Protein AF-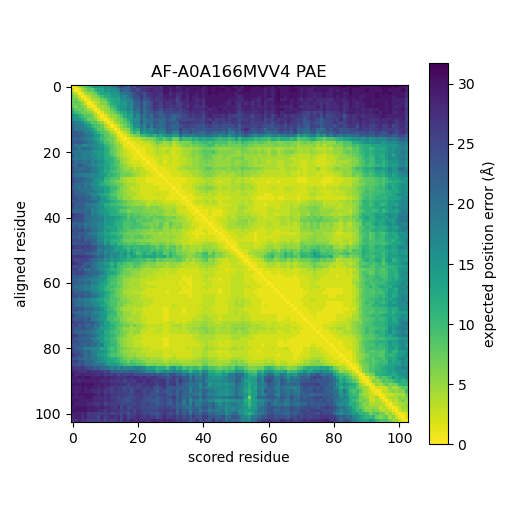A0A166MVV4-F1 (afdb_monomer)

Nearest PDB structures (foldseek):
  1m6x-assembly1_B  TM=2.603E-01  e=3.041E+00  Saccharomyces cerevisiae
  8q7x-assembly1_G  TM=3.390E-01  e=8.044E+00  Homo sapiens
  8rc0-assembly1_F  TM=2.210E-01  e=4.788E+00  Homo sapiens

Mean predicted aligned error: 11.42 Å

Structure (mmCIF, N/CA/C/O backbone):
data_AF-A0A166MVV4-F1
#
_entry.id   AF-A0A166MVV4-F1
#
loop_
_atom_site.group_PDB
_atom_site.id
_atom_site.type_symbol
_atom_site.label_atom_id
_atom_site.label_alt_id
_atom_site.label_comp_id
_atom_site.label_asym_id
_atom_site.label_entity_id
_atom_site.label_seq_id
_atom_site.pdbx_PDB_ins_code
_atom_site.Cartn_x
_atom_site.Cartn_y
_atom_site.Cartn_z
_atom_site.occupancy
_atom_site.B_iso_or_equiv
_atom_site.auth_seq_id
_atom_site.auth_comp_id
_atom_site.auth_asym_id
_atom_site.auth_atom_id
_atom_site.pdbx_PDB_model_num
ATOM 1 N N . LYS A 1 1 ? -13.247 3.055 78.094 1.00 39.44 1 LYS A N 1
ATOM 2 C CA . LYS A 1 1 ? -12.443 2.274 77.123 1.00 39.44 1 LYS A CA 1
ATOM 3 C C . LYS A 1 1 ? -12.991 2.596 75.739 1.00 39.44 1 LYS A C 1
ATOM 5 O O . LYS A 1 1 ? -14.136 2.253 75.491 1.00 39.44 1 LYS A O 1
ATOM 10 N N . ALA A 1 2 ? -12.258 3.352 74.923 1.00 48.53 2 ALA A N 1
ATOM 11 C CA . ALA A 1 2 ? -12.705 3.760 73.592 1.00 48.53 2 ALA A CA 1
ATOM 12 C C . ALA A 1 2 ? -12.112 2.802 72.551 1.00 48.53 2 ALA A C 1
ATOM 14 O O . ALA A 1 2 ? -10.909 2.550 72.576 1.00 48.53 2 ALA A O 1
ATOM 15 N N . ALA A 1 3 ? -12.957 2.235 71.693 1.00 54.16 3 ALA A N 1
ATOM 16 C CA . ALA A 1 3 ? -12.529 1.396 70.581 1.00 5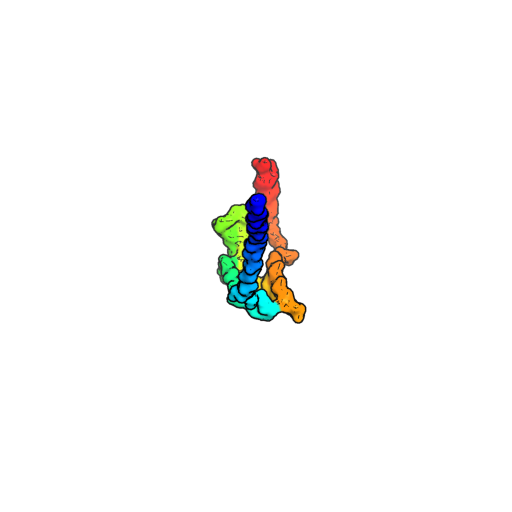4.16 3 ALA A CA 1
ATOM 17 C C . ALA A 1 3 ? -12.225 2.294 69.375 1.00 54.16 3 ALA A C 1
ATOM 19 O O . ALA A 1 3 ? -13.079 3.071 68.953 1.00 54.16 3 ALA A O 1
ATOM 20 N N . ALA A 1 4 ? -11.004 2.207 68.848 1.00 61.22 4 ALA A N 1
ATOM 21 C CA . ALA A 1 4 ? -10.614 2.893 67.624 1.00 61.22 4 ALA A CA 1
ATOM 22 C C . ALA A 1 4 ? -11.113 2.092 66.412 1.00 61.22 4 ALA A C 1
ATOM 24 O O . ALA A 1 4 ? -10.779 0.917 66.262 1.00 61.22 4 ALA A O 1
ATOM 25 N N . LEU A 1 5 ? -11.924 2.726 65.565 1.00 64.94 5 LEU A N 1
ATOM 26 C CA . LEU A 1 5 ? -12.394 2.159 64.306 1.00 64.94 5 LEU A CA 1
ATOM 27 C C . LEU A 1 5 ? -11.304 2.347 63.242 1.00 64.94 5 LEU A C 1
ATOM 29 O O . LEU A 1 5 ? -11.001 3.473 62.851 1.00 64.94 5 LEU A O 1
ATOM 33 N N . LEU A 1 6 ? -10.708 1.246 62.783 1.00 63.94 6 LEU A N 1
ATOM 34 C CA . LEU A 1 6 ? -9.757 1.254 61.675 1.00 63.94 6 LEU A CA 1
ATOM 35 C C . LEU A 1 6 ? -10.538 1.339 60.356 1.00 63.94 6 LEU A C 1
ATOM 37 O O . LEU A 1 6 ? -11.153 0.363 59.927 1.00 63.94 6 LEU A O 1
ATOM 41 N N . VAL A 1 7 ? -10.522 2.507 59.715 1.00 68.12 7 VAL A N 1
ATOM 42 C CA . VAL A 1 7 ? -11.043 2.676 58.353 1.00 68.12 7 VAL A CA 1
ATOM 43 C C . VAL A 1 7 ? -9.986 2.158 57.382 1.00 68.12 7 VAL A C 1
ATOM 45 O O . VAL A 1 7 ? -8.966 2.805 57.156 1.00 68.12 7 VAL A O 1
ATOM 48 N N . VAL A 1 8 ? -10.214 0.969 56.825 1.00 70.00 8 VAL A N 1
ATOM 49 C CA . VAL A 1 8 ? -9.401 0.437 55.726 1.00 70.00 8 VAL A CA 1
ATOM 50 C C . VAL A 1 8 ? -9.803 1.179 54.454 1.00 70.00 8 VAL A C 1
ATOM 52 O O . VAL A 1 8 ? -10.872 0.937 53.895 1.00 70.00 8 VAL A O 1
ATOM 55 N N . SER A 1 9 ? -8.962 2.104 53.994 1.00 67.00 9 SER A N 1
ATOM 56 C CA . SER A 1 9 ? -9.079 2.685 52.659 1.00 67.00 9 SER A CA 1
ATOM 57 C C . SER A 1 9 ? -8.684 1.628 51.627 1.00 67.00 9 SER A C 1
ATOM 59 O O . SER A 1 9 ? -7.509 1.429 51.323 1.00 67.00 9 SER A O 1
ATOM 61 N N . ALA A 1 10 ? -9.673 0.904 51.100 1.00 70.69 10 ALA A N 1
ATOM 62 C CA . ALA A 1 10 ? -9.448 0.046 49.946 1.00 70.69 10 ALA A CA 1
ATOM 63 C C . ALA A 1 10 ? -8.980 0.918 48.765 1.00 70.69 10 ALA A C 1
ATOM 65 O O . ALA A 1 10 ? -9.605 1.951 48.495 1.00 70.69 10 ALA A O 1
ATOM 66 N N . PRO A 1 11 ? -7.902 0.547 48.053 1.00 65.69 11 PRO A N 1
ATOM 67 C CA . PRO A 1 11 ? -7.527 1.253 46.844 1.00 65.69 11 PRO A CA 1
ATOM 68 C C . PRO A 1 11 ? -8.663 1.090 45.834 1.00 65.69 11 PRO A C 1
ATOM 70 O O . PRO A 1 11 ? -8.985 -0.021 45.411 1.00 65.69 11 PRO A O 1
ATOM 73 N N . LEU A 1 12 ? -9.282 2.209 45.455 1.00 65.50 12 LEU A N 1
ATOM 74 C CA . LEU A 1 12 ? -10.147 2.285 44.286 1.00 65.50 12 LEU A CA 1
ATOM 75 C C . LEU A 1 12 ? -9.260 2.016 43.069 1.00 65.50 12 LEU A C 1
ATOM 77 O O . LEU A 1 12 ? -8.648 2.926 42.506 1.00 65.50 12 LEU A O 1
ATOM 81 N N . ALA A 1 13 ? -9.130 0.742 42.702 1.00 67.00 13 ALA A N 1
ATOM 82 C CA . ALA A 1 13 ? -8.605 0.363 41.408 1.00 67.00 13 ALA A CA 1
ATOM 83 C C . ALA A 1 13 ? -9.537 1.000 40.374 1.00 67.00 13 ALA A C 1
ATOM 85 O O . ALA A 1 13 ? -10.679 0.574 40.205 1.00 67.00 13 ALA A O 1
ATOM 86 N N . HIS A 1 14 ? -9.077 2.075 39.737 1.00 63.53 14 HIS A N 1
ATOM 87 C CA . HIS A 1 14 ? -9.779 2.676 38.617 1.00 63.53 14 HIS A CA 1
ATOM 88 C C . HIS A 1 14 ? -9.773 1.642 37.492 1.00 63.53 14 HIS A C 1
ATOM 90 O O . HIS A 1 14 ? -8.793 1.509 36.762 1.00 63.53 14 HIS A O 1
ATOM 96 N N . ALA A 1 15 ? -10.849 0.865 37.389 1.00 68.50 15 ALA A N 1
ATOM 97 C CA . ALA A 1 15 ? -11.095 0.006 36.248 1.00 68.50 15 ALA A CA 1
ATOM 98 C C . ALA A 1 15 ? -11.348 0.918 35.041 1.00 68.50 15 ALA A C 1
ATOM 100 O O . ALA A 1 15 ? -12.475 1.335 34.777 1.00 68.50 15 ALA A O 1
ATOM 101 N N . ALA A 1 16 ? -10.276 1.300 34.348 1.00 75.00 16 ALA A N 1
ATOM 102 C CA . ALA A 1 16 ? -10.379 2.009 33.088 1.00 75.00 16 ALA A CA 1
ATOM 103 C C . ALA A 1 16 ? -11.067 1.077 32.083 1.00 75.00 16 ALA A C 1
ATOM 105 O O . ALA A 1 16 ? -10.528 0.033 31.714 1.00 75.00 16 ALA A O 1
ATOM 106 N N . SER A 1 17 ? -12.283 1.434 31.676 1.00 82.56 17 SER A N 1
ATOM 107 C CA . SER A 1 17 ? -12.957 0.787 30.555 1.00 82.56 17 SER A CA 1
ATOM 108 C C . SER A 1 17 ? -12.533 1.493 29.272 1.00 82.56 17 SER A C 1
ATOM 110 O O . SER A 1 17 ? -12.578 2.719 29.171 1.00 82.56 17 SER A O 1
ATOM 112 N N . TYR A 1 18 ? -12.078 0.716 28.294 1.00 86.19 18 TYR A N 1
ATOM 113 C CA . TYR A 1 18 ? -11.711 1.230 26.982 1.00 86.19 18 TYR A CA 1
ATOM 114 C C . TYR A 1 18 ? -12.846 0.953 26.006 1.00 86.19 18 TYR A C 1
ATOM 116 O O . TYR A 1 18 ? -13.306 -0.180 25.884 1.00 86.19 18 TYR A O 1
ATOM 124 N N . ASN A 1 19 ? -13.267 1.990 25.288 1.00 91.38 19 ASN A N 1
ATOM 125 C CA . ASN A 1 19 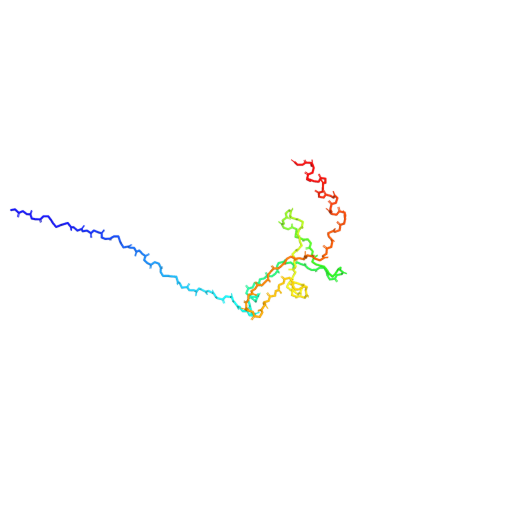? -14.191 1.850 24.173 1.00 91.38 19 ASN A CA 1
ATOM 126 C C . ASN A 1 19 ? -13.399 1.765 22.870 1.00 91.38 19 ASN A C 1
ATOM 128 O O . ASN A 1 19 ? -12.461 2.536 22.650 1.00 91.38 19 ASN A O 1
ATOM 132 N N . LEU A 1 20 ? -13.793 0.848 21.989 1.00 92.75 20 LEU A N 1
ATOM 133 C CA . LEU A 1 20 ? -13.220 0.765 20.653 1.00 92.75 20 LEU A CA 1
ATOM 134 C C . LEU A 1 20 ? -13.633 2.003 19.846 1.00 92.75 20 LEU A C 1
ATOM 136 O O . LEU A 1 20 ? -14.805 2.173 19.526 1.00 92.75 20 LEU A O 1
ATOM 140 N N . LEU A 1 21 ? -12.669 2.865 19.516 1.00 92.81 21 LEU A N 1
ATOM 141 C CA . LEU A 1 21 ? -12.939 4.099 18.769 1.00 92.81 21 LEU A CA 1
ATOM 142 C C . LEU A 1 21 ? -13.020 3.880 17.255 1.00 92.81 21 LEU A C 1
ATOM 144 O O . LEU A 1 21 ? -13.750 4.594 16.572 1.00 92.81 21 LEU A O 1
ATOM 148 N N . ARG A 1 22 ? -12.242 2.935 16.712 1.00 91.31 22 ARG A N 1
ATOM 149 C CA . ARG A 1 22 ? -12.197 2.620 15.278 1.00 91.31 22 ARG A CA 1
ATOM 150 C C . ARG A 1 22 ? -11.891 1.147 15.070 1.00 91.31 22 ARG A C 1
ATOM 152 O O . ARG A 1 22 ? -11.068 0.578 15.781 1.00 91.31 22 ARG A O 1
ATOM 159 N N . TYR A 1 23 ? -12.517 0.569 14.056 1.00 90.75 23 TYR A N 1
ATOM 160 C CA . TYR A 1 23 ? -12.280 -0.796 13.619 1.00 90.75 23 TYR A CA 1
ATOM 161 C C . TYR A 1 23 ? -12.009 -0.790 12.115 1.00 90.75 23 TYR A C 1
ATOM 163 O O . TYR A 1 23 ? -12.919 -0.555 11.326 1.00 90.75 23 TYR A O 1
ATOM 171 N N . ASN A 1 24 ? -10.754 -1.026 11.732 1.00 92.31 24 ASN A N 1
ATOM 172 C CA . ASN A 1 24 ? -10.336 -1.123 10.336 1.00 92.31 24 ASN A CA 1
ATOM 173 C C . ASN A 1 24 ? -9.921 -2.572 10.080 1.00 92.31 24 ASN A C 1
ATOM 175 O O . ASN A 1 24 ? -8.908 -3.021 10.614 1.00 92.31 24 ASN A O 1
ATOM 179 N N . ALA A 1 25 ? -10.713 -3.313 9.309 1.00 91.06 25 ALA A N 1
ATOM 180 C CA . ALA A 1 25 ? -10.477 -4.725 9.019 1.00 91.06 25 ALA A CA 1
ATOM 181 C C . ALA A 1 25 ? -11.144 -5.139 7.702 1.00 91.06 25 ALA A C 1
ATOM 183 O O . ALA A 1 25 ? -11.980 -4.419 7.156 1.00 91.06 25 ALA A O 1
ATOM 184 N N . GLY A 1 26 ? -10.800 -6.332 7.215 1.00 88.69 26 GLY A N 1
ATOM 185 C CA . GLY A 1 26 ? -11.416 -6.913 6.027 1.00 88.69 26 GLY A CA 1
ATOM 186 C C . GLY A 1 26 ? -11.020 -6.201 4.734 1.00 88.69 26 GLY A C 1
ATOM 187 O O . GLY A 1 26 ? -9.980 -5.550 4.650 1.00 88.69 26 GLY A O 1
ATOM 188 N N . LYS A 1 27 ? -11.849 -6.355 3.695 1.00 90.12 27 LYS A N 1
ATOM 189 C CA . LYS A 1 27 ? -11.532 -5.912 2.324 1.00 90.12 27 LYS A CA 1
ATOM 190 C C . LYS A 1 27 ? -11.293 -4.402 2.199 1.00 90.12 27 LYS A C 1
ATOM 192 O O . LYS A 1 27 ? -10.564 -3.988 1.308 1.00 90.12 27 LYS A O 1
ATOM 197 N N . THR A 1 28 ? -11.861 -3.607 3.101 1.00 89.75 28 THR A N 1
ATOM 198 C CA . THR A 1 28 ? -11.749 -2.142 3.126 1.00 89.75 28 THR A CA 1
ATOM 199 C C . THR A 1 28 ? -10.664 -1.645 4.086 1.00 89.75 28 THR A C 1
ATOM 201 O O . THR A 1 28 ? -10.584 -0.448 4.344 1.00 89.75 28 THR A O 1
ATOM 204 N N . PHE A 1 29 ? -9.805 -2.527 4.624 1.00 94.50 29 PHE A N 1
ATOM 205 C CA . PHE A 1 29 ? -8.755 -2.154 5.583 1.00 94.50 29 PHE A CA 1
ATOM 206 C C . PHE A 1 29 ? -7.941 -0.940 5.121 1.00 94.50 29 PHE A C 1
ATOM 208 O O . PHE A 1 29 ? -7.752 0.007 5.881 1.00 94.50 29 PHE A O 1
ATOM 215 N N . PHE A 1 30 ? -7.505 -0.940 3.858 1.00 96.12 30 PHE A N 1
ATOM 216 C CA . PHE A 1 30 ? -6.674 0.128 3.309 1.00 96.12 30 PHE A CA 1
ATOM 217 C C . PHE A 1 30 ? -7.435 1.423 3.008 1.00 96.12 30 PHE A C 1
ATOM 219 O O . PHE A 1 30 ? -6.789 2.429 2.734 1.00 96.12 30 PHE A O 1
ATOM 226 N N . ASP A 1 31 ? -8.767 1.460 3.067 1.00 93.31 31 ASP A N 1
ATOM 227 C CA . ASP A 1 31 ? -9.548 2.686 2.816 1.00 93.31 31 ASP A CA 1
ATOM 228 C C . ASP A 1 31 ? -9.368 3.721 3.931 1.00 93.31 31 ASP A C 1
ATOM 230 O O . ASP A 1 31 ? -9.506 4.919 3.703 1.00 93.31 31 ASP A O 1
ATOM 234 N N . ALA A 1 32 ? -8.984 3.265 5.125 1.00 93.69 32 ALA A N 1
ATOM 235 C CA . ALA A 1 32 ? -8.679 4.124 6.260 1.00 93.69 32 ALA A CA 1
ATOM 236 C C . ALA A 1 32 ? -7.254 4.717 6.230 1.00 93.69 32 ALA A C 1
ATOM 238 O O . ALA A 1 32 ? -6.909 5.490 7.124 1.00 93.69 32 ALA A O 1
ATOM 239 N N . PHE A 1 33 ? -6.420 4.356 5.244 1.00 93.50 33 PHE A N 1
ATOM 240 C CA . PHE A 1 33 ? -5.008 4.742 5.178 1.00 93.50 33 PHE A CA 1
ATOM 241 C C . PHE A 1 33 ? -4.684 5.550 3.922 1.00 93.50 33 PHE A C 1
ATOM 243 O O . PHE A 1 33 ? -5.172 5.282 2.821 1.00 93.50 33 PHE A O 1
ATOM 250 N N . GLN A 1 34 ? -3.797 6.526 4.095 1.00 94.56 34 GLN A N 1
ATOM 251 C CA . GLN A 1 34 ? -3.219 7.302 3.005 1.00 94.56 34 GLN A CA 1
ATOM 252 C C . GLN A 1 34 ? -1.908 6.665 2.539 1.00 94.56 34 GLN A C 1
ATOM 254 O O . GLN A 1 34 ? -1.164 6.095 3.334 1.00 94.56 34 GLN A O 1
ATOM 259 N N . TYR A 1 35 ? -1.635 6.784 1.242 1.00 94.38 35 TYR A N 1
ATOM 260 C CA . TYR A 1 35 ? -0.378 6.365 0.630 1.00 94.38 35 TYR A CA 1
ATOM 261 C C . TYR A 1 35 ? 0.408 7.630 0.308 1.00 94.38 35 TYR A C 1
ATOM 263 O O . TYR A 1 35 ? -0.044 8.434 -0.503 1.00 94.38 35 TYR A O 1
ATOM 271 N N . PHE A 1 36 ? 1.557 7.804 0.956 1.00 89.94 36 PHE A N 1
ATOM 272 C CA . PHE A 1 36 ? 2.384 9.010 0.820 1.00 89.94 36 PHE A CA 1
ATOM 273 C C . PHE A 1 36 ? 3.338 8.966 -0.375 1.00 89.94 36 PHE A C 1
ATOM 275 O O . PHE A 1 36 ? 3.982 9.962 -0.683 1.00 89.94 36 PHE A O 1
ATOM 282 N N . GLY A 1 37 ? 3.418 7.822 -1.053 1.00 90.62 37 GLY A N 1
ATOM 283 C CA . GLY A 1 37 ? 4.259 7.661 -2.223 1.00 90.62 37 GLY A CA 1
ATOM 284 C C . GLY A 1 37 ? 3.812 8.507 -3.405 1.00 90.62 37 GLY A C 1
ATOM 285 O O . GLY A 1 37 ? 2.624 8.572 -3.733 1.00 90.62 37 GLY A O 1
ATOM 286 N N . THR A 1 38 ? 4.782 9.109 -4.078 1.00 88.62 38 THR A N 1
ATOM 287 C CA . THR A 1 38 ? 4.609 9.761 -5.374 1.00 88.62 38 THR A CA 1
ATOM 288 C C . THR A 1 38 ? 4.972 8.803 -6.508 1.00 88.62 38 THR A C 1
ATOM 290 O O . THR A 1 38 ? 5.662 7.801 -6.317 1.00 88.62 38 THR A O 1
ATOM 293 N N . TYR A 1 39 ? 4.439 9.070 -7.699 1.00 88.25 39 TYR A N 1
ATOM 294 C CA . TYR A 1 39 ? 4.570 8.178 -8.847 1.00 88.25 39 TYR A CA 1
ATOM 295 C C . TYR A 1 39 ? 4.972 8.959 -10.085 1.00 88.25 39 TYR A C 1
ATOM 297 O O . TYR A 1 39 ? 4.320 9.940 -10.444 1.00 88.25 39 TYR A O 1
ATOM 305 N N . ASP A 1 40 ? 6.035 8.502 -10.729 1.00 84.94 40 ASP A N 1
ATOM 306 C CA . ASP A 1 40 ? 6.500 9.017 -12.001 1.00 84.94 40 ASP A CA 1
ATOM 307 C C . ASP A 1 40 ? 5.784 8.273 -13.131 1.00 84.94 40 ASP A C 1
ATOM 309 O O . ASP A 1 40 ? 6.064 7.106 -13.418 1.00 84.94 40 ASP A O 1
ATOM 313 N N . THR A 1 41 ? 4.841 8.957 -13.776 1.00 85.75 41 THR A N 1
ATOM 314 C CA . THR A 1 41 ? 4.077 8.406 -14.899 1.00 85.75 41 THR A CA 1
ATOM 315 C C . THR A 1 41 ? 4.910 8.243 -16.167 1.00 85.75 41 THR A C 1
ATOM 317 O O . THR A 1 41 ? 4.558 7.408 -16.996 1.00 85.75 41 THR A O 1
ATOM 320 N N . ALA A 1 42 ? 6.007 8.988 -16.331 1.00 85.94 42 ALA A N 1
ATOM 321 C CA . ALA A 1 42 ? 6.874 8.872 -17.500 1.00 85.94 42 ALA A CA 1
ATOM 322 C C . ALA A 1 42 ? 7.741 7.608 -17.435 1.00 85.94 42 ALA A C 1
ATOM 324 O O . ALA A 1 42 ? 7.964 6.963 -18.457 1.00 85.94 42 ALA A O 1
ATOM 325 N N . ASN A 1 43 ? 8.183 7.230 -16.232 1.00 82.50 43 ASN A N 1
ATOM 326 C CA . ASN A 1 43 ? 9.010 6.040 -16.003 1.00 82.50 43 ASN A CA 1
ATOM 327 C C . ASN A 1 43 ? 8.240 4.85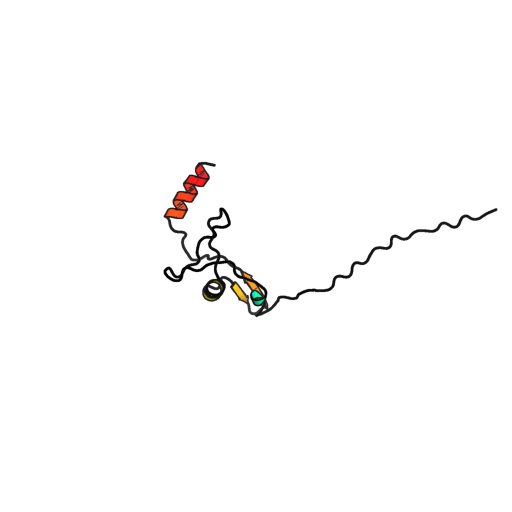6 -15.395 1.00 82.50 43 ASN A C 1
ATOM 329 O O . ASN A 1 43 ? 8.833 3.819 -15.104 1.00 82.50 43 ASN A O 1
ATOM 333 N N . ASN A 1 44 ? 6.923 4.998 -15.217 1.00 83.06 44 ASN A N 1
ATOM 334 C CA . ASN A 1 44 ? 6.024 3.983 -14.667 1.00 83.06 44 ASN A CA 1
ATOM 335 C C . ASN A 1 44 ? 6.523 3.396 -13.327 1.00 83.06 44 ASN A C 1
ATOM 337 O O . ASN A 1 44 ? 6.407 2.194 -13.079 1.00 83.06 44 ASN A O 1
ATOM 341 N N . SER A 1 45 ? 7.077 4.245 -12.457 1.00 85.19 45 SER A N 1
ATOM 342 C CA . SER A 1 45 ? 7.767 3.832 -11.229 1.00 85.19 45 SER A CA 1
ATOM 343 C C . SER A 1 45 ? 7.404 4.730 -10.042 1.00 85.19 45 SER A C 1
ATOM 345 O O . SER A 1 45 ? 7.210 5.935 -10.220 1.00 85.19 45 SER A O 1
ATOM 347 N N . PRO A 1 46 ? 7.358 4.192 -8.807 1.00 89.56 46 PRO A N 1
ATOM 348 C CA . PRO A 1 46 ? 7.469 5.009 -7.602 1.00 89.56 46 PRO A CA 1
ATOM 349 C C . PRO A 1 46 ? 8.713 5.902 -7.651 1.00 89.56 46 PRO A C 1
ATOM 351 O O . PRO A 1 46 ? 9.711 5.548 -8.287 1.00 89.56 46 PRO A O 1
ATOM 354 N N . THR A 1 47 ? 8.666 7.043 -6.969 1.00 86.94 47 THR A N 1
ATOM 355 C CA . THR A 1 47 ? 9.817 7.950 -6.835 1.00 86.94 47 THR A CA 1
ATOM 356 C C . THR A 1 47 ? 10.516 7.763 -5.483 1.00 86.94 47 THR A C 1
ATOM 358 O O . THR A 1 47 ? 9.886 7.254 -4.552 1.00 86.94 47 THR A O 1
ATOM 361 N N . PRO A 1 48 ? 11.784 8.193 -5.345 1.00 86.69 48 PRO A N 1
ATOM 362 C CA . PRO A 1 48 ? 12.491 8.142 -4.067 1.00 86.69 48 PRO A CA 1
ATOM 363 C C . PRO A 1 48 ? 11.753 8.910 -2.965 1.00 86.69 48 PRO A C 1
ATOM 365 O O . PRO A 1 48 ? 11.118 9.934 -3.243 1.00 86.69 48 PRO A O 1
ATOM 368 N N . ASP A 1 49 ? 11.865 8.438 -1.725 1.00 85.50 49 ASP A N 1
ATOM 369 C CA . ASP A 1 49 ? 11.509 9.222 -0.546 1.00 85.50 49 ASP A CA 1
ATOM 370 C C . ASP A 1 49 ? 12.588 10.283 -0.288 1.00 85.50 49 ASP A C 1
ATOM 372 O O . ASP A 1 49 ? 13.713 9.976 0.090 1.00 85.50 49 ASP A O 1
ATOM 376 N N . PHE A 1 50 ? 12.247 11.553 -0.506 1.00 79.69 50 PHE A N 1
ATOM 377 C CA . PHE A 1 50 ? 13.157 12.676 -0.256 1.00 79.69 50 PHE A CA 1
ATOM 378 C C . PHE A 1 50 ? 13.056 13.235 1.172 1.00 79.69 50 PHE A C 1
ATOM 380 O O . PHE A 1 50 ? 13.795 14.160 1.511 1.00 79.69 50 PHE A O 1
ATOM 387 N N . LEU A 1 51 ? 12.132 12.731 1.999 1.00 83.00 51 LEU A N 1
ATOM 388 C CA . LEU A 1 51 ? 11.944 13.194 3.378 1.00 83.00 51 LEU A CA 1
ATOM 389 C C . LEU A 1 51 ? 12.834 12.452 4.374 1.00 83.00 51 LEU A C 1
ATOM 391 O O . LEU A 1 51 ? 13.015 12.925 5.496 1.00 83.00 51 LEU A O 1
ATOM 395 N N . ASN A 1 52 ? 13.408 11.324 3.962 1.00 77.44 52 ASN A N 1
ATOM 396 C CA . ASN A 1 52 ? 14.279 10.498 4.778 1.00 77.44 52 ASN A CA 1
ATOM 397 C C . ASN A 1 52 ? 15.614 10.253 4.069 1.00 77.44 52 ASN A C 1
ATOM 399 O O . ASN A 1 52 ? 15.717 10.313 2.849 1.00 77.44 52 ASN A O 1
ATOM 403 N N . SER A 1 53 ? 16.656 9.932 4.837 1.00 79.38 53 SER A N 1
ATOM 404 C CA . SER A 1 53 ? 17.974 9.561 4.289 1.00 79.38 53 SER A CA 1
ATOM 405 C C . SER A 1 53 ? 18.038 8.096 3.824 1.00 79.38 53 SER A C 1
ATOM 407 O O . SER A 1 53 ? 19.123 7.516 3.753 1.00 79.38 53 SER A O 1
ATOM 409 N N . GLY A 1 54 ? 16.882 7.468 3.598 1.00 75.50 54 GLY A N 1
ATOM 410 C CA . GLY A 1 54 ? 16.771 6.089 3.144 1.00 75.50 54 GLY A CA 1
ATOM 411 C C . GLY A 1 54 ? 16.973 5.959 1.633 1.00 75.50 54 GLY A C 1
ATOM 412 O O . GLY A 1 54 ? 16.867 6.921 0.880 1.00 75.50 54 GLY A O 1
ATOM 413 N N . ASP A 1 55 ? 17.304 4.746 1.188 1.00 78.88 55 ASP A N 1
ATOM 414 C CA . ASP A 1 55 ? 17.254 4.351 -0.229 1.00 78.88 55 ASP A CA 1
ATOM 415 C C . ASP A 1 55 ? 15.946 3.589 -0.467 1.00 78.88 55 ASP A C 1
ATOM 417 O O . ASP A 1 55 ? 15.938 2.403 -0.808 1.00 78.88 55 ASP A O 1
ATOM 421 N N . ASP A 1 56 ? 14.837 4.248 -0.147 1.00 82.88 56 ASP A N 1
ATOM 422 C CA . ASP A 1 56 ? 13.489 3.716 -0.223 1.00 82.88 56 ASP A CA 1
ATOM 423 C C . ASP A 1 56 ? 12.610 4.534 -1.168 1.00 82.88 56 ASP A C 1
ATOM 425 O O . ASP A 1 56 ? 12.779 5.732 -1.389 1.00 82.88 56 ASP A O 1
ATOM 429 N N . PHE A 1 57 ? 11.678 3.822 -1.790 1.00 88.44 57 PHE A N 1
ATOM 430 C CA . PHE A 1 57 ? 10.746 4.354 -2.766 1.00 88.44 57 PHE A CA 1
A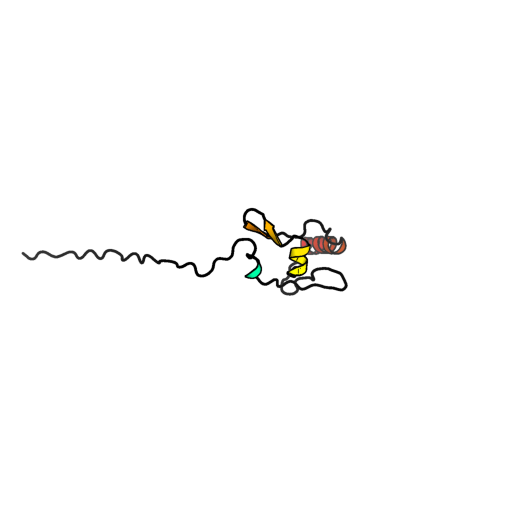TOM 431 C C . PHE A 1 57 ? 9.348 4.053 -2.252 1.00 88.44 57 PHE A C 1
ATOM 433 O O . PHE A 1 57 ? 8.948 2.890 -2.147 1.00 88.44 57 PHE A O 1
ATOM 440 N N . LEU A 1 58 ? 8.597 5.096 -1.913 1.00 90.12 58 LEU A N 1
ATOM 441 C CA . LEU A 1 58 ? 7.238 4.929 -1.421 1.00 90.12 58 LEU A CA 1
ATOM 442 C C . LEU A 1 58 ? 6.280 4.812 -2.605 1.00 90.12 58 LEU A C 1
ATOM 444 O O . LEU A 1 58 ? 6.199 5.691 -3.461 1.00 90.12 58 LEU A O 1
ATOM 448 N N . ALA A 1 59 ? 5.521 3.719 -2.647 1.00 92.00 59 ALA A N 1
ATOM 449 C CA . ALA A 1 59 ? 4.500 3.505 -3.661 1.00 92.00 59 ALA A CA 1
ATOM 450 C C . ALA A 1 59 ? 3.233 4.321 -3.368 1.00 92.00 59 ALA A C 1
ATOM 452 O O . ALA A 1 59 ? 2.745 4.371 -2.234 1.00 92.00 59 ALA A O 1
ATOM 453 N N . ASN A 1 60 ? 2.649 4.912 -4.412 1.00 94.25 60 ASN A N 1
ATOM 454 C CA . ASN A 1 60 ? 1.289 5.435 -4.327 1.00 94.25 60 ASN A CA 1
ATOM 455 C C . ASN A 1 60 ? 0.269 4.279 -4.264 1.00 94.25 60 ASN A C 1
ATOM 457 O O . ASN A 1 60 ? 0.594 3.121 -4.543 1.00 94.25 60 ASN A O 1
ATOM 461 N N . ARG A 1 61 ? -0.993 4.586 -3.935 1.00 94.75 61 ARG A N 1
ATOM 462 C CA . ARG A 1 61 ? -2.041 3.561 -3.790 1.00 94.75 61 ARG A CA 1
ATOM 463 C C . ARG A 1 61 ? -2.242 2.731 -5.057 1.00 94.75 61 ARG A C 1
ATOM 465 O O . ARG A 1 61 ? -2.332 1.512 -4.975 1.00 94.75 61 ARG A O 1
ATOM 472 N N . SER A 1 62 ? -2.327 3.391 -6.211 1.00 93.31 62 SER A N 1
ATOM 473 C CA . SER A 1 62 ? -2.606 2.722 -7.486 1.00 93.31 62 SER A CA 1
ATOM 474 C C . SER A 1 62 ? -1.534 1.687 -7.816 1.00 93.31 62 SER A C 1
ATOM 476 O O . SER A 1 62 ? -1.865 0.550 -8.138 1.00 93.31 62 SER A O 1
ATOM 478 N N . TYR A 1 63 ? -0.262 2.069 -7.695 1.00 93.62 63 TYR A N 1
ATOM 479 C CA . TYR A 1 63 ? 0.869 1.188 -7.947 1.00 93.62 63 TYR A CA 1
ATOM 480 C C . TYR A 1 63 ? 0.966 0.081 -6.898 1.00 93.62 63 TYR A C 1
ATOM 482 O O . TYR A 1 63 ? 1.138 -1.079 -7.246 1.00 93.62 63 TYR A O 1
ATOM 490 N N . ALA A 1 64 ? 0.806 0.407 -5.612 1.00 95.38 64 ALA A N 1
ATOM 491 C CA . ALA A 1 64 ? 0.882 -0.591 -4.549 1.00 95.38 64 ALA A CA 1
ATOM 492 C C . ALA A 1 64 ? -0.176 -1.693 -4.713 1.00 95.38 64 ALA A C 1
ATOM 494 O O . ALA A 1 64 ? 0.119 -2.867 -4.500 1.00 95.38 64 ALA A O 1
ATOM 495 N N . MET A 1 65 ? -1.386 -1.329 -5.145 1.00 94.44 65 MET A N 1
ATOM 496 C CA . MET A 1 65 ? -2.448 -2.294 -5.425 1.00 94.44 65 MET A CA 1
ATOM 497 C C . MET A 1 65 ? -2.180 -3.088 -6.710 1.00 94.44 65 MET A C 1
ATOM 499 O O . MET A 1 65 ? -2.351 -4.305 -6.708 1.00 94.44 65 MET A O 1
ATOM 503 N N . SER A 1 66 ? -1.745 -2.437 -7.797 1.00 93.81 66 SER A N 1
ATOM 504 C CA . SER A 1 66 ? -1.500 -3.123 -9.076 1.00 93.81 66 SER A CA 1
ATOM 505 C C . SER A 1 66 ? -0.294 -4.064 -9.028 1.0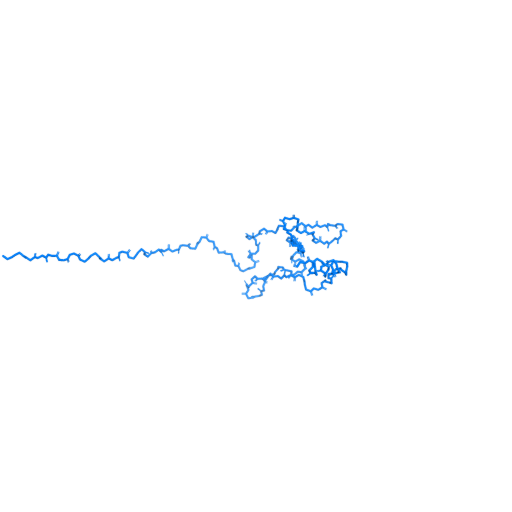0 93.81 66 SER A C 1
ATOM 507 O O . SER A 1 66 ? -0.338 -5.142 -9.612 1.00 93.81 66 SER A O 1
ATOM 509 N N . ALA A 1 67 ? 0.753 -3.687 -8.293 1.00 93.25 67 ALA A N 1
ATOM 510 C CA . ALA A 1 67 ? 1.945 -4.497 -8.064 1.00 93.25 67 ALA A CA 1
ATOM 511 C C . ALA A 1 67 ? 1.770 -5.520 -6.924 1.00 93.25 67 ALA A C 1
ATOM 513 O O . ALA A 1 67 ? 2.689 -6.281 -6.630 1.00 93.25 67 ALA A O 1
ATOM 514 N N . GLY A 1 68 ? 0.611 -5.547 -6.253 1.00 95.31 68 GLY A N 1
ATOM 515 C CA . GLY A 1 68 ? 0.339 -6.481 -5.157 1.00 95.31 68 GLY A CA 1
ATOM 516 C C . GLY A 1 68 ? 1.153 -6.223 -3.881 1.00 95.31 68 GLY A C 1
ATOM 517 O O . GLY A 1 68 ? 1.259 -7.108 -3.032 1.00 95.31 68 GLY A O 1
ATOM 518 N N . LEU A 1 69 ? 1.708 -5.018 -3.723 1.00 95.88 69 LEU A N 1
ATOM 519 C CA . LEU A 1 69 ? 2.405 -4.586 -2.509 1.00 95.88 69 LEU A CA 1
ATOM 520 C C . LEU A 1 69 ? 1.434 -4.380 -1.345 1.00 95.88 69 LEU A C 1
ATOM 522 O O . LEU A 1 69 ? 1.805 -4.596 -0.192 1.00 95.88 69 LEU A O 1
ATOM 526 N N . THR A 1 70 ? 0.186 -4.007 -1.637 1.00 97.12 70 THR A N 1
ATOM 527 C CA . THR A 1 70 ? -0.898 -3.971 -0.654 1.00 97.12 70 THR A CA 1
ATOM 528 C C . THR A 1 70 ? -2.093 -4.787 -1.119 1.00 97.12 70 THR A C 1
ATOM 530 O O . THR A 1 70 ? -2.684 -4.543 -2.170 1.00 97.12 70 THR A O 1
ATOM 533 N N . THR A 1 71 ? -2.462 -5.792 -0.327 1.00 96.25 71 THR A N 1
ATOM 534 C CA . THR A 1 71 ? -3.589 -6.689 -0.622 1.00 96.25 71 THR A CA 1
ATOM 535 C C . THR A 1 71 ? -4.304 -7.105 0.658 1.00 96.25 71 THR A C 1
ATOM 537 O O . THR A 1 71 ? -3.746 -7.038 1.751 1.00 96.25 71 THR A O 1
ATOM 540 N N . VAL A 1 72 ? -5.554 -7.548 0.536 1.00 96.19 72 VAL A N 1
ATOM 541 C CA . VAL A 1 72 ? -6.262 -8.248 1.615 1.00 96.19 72 VAL A CA 1
ATOM 542 C C . VAL A 1 72 ? -6.492 -9.672 1.144 1.00 96.19 72 VAL A C 1
ATOM 544 O O . VAL A 1 72 ? -7.116 -9.874 0.102 1.00 96.19 72 VAL A O 1
ATOM 547 N N . ASN A 1 73 ? -5.979 -10.654 1.881 1.00 92.31 73 ASN A N 1
ATOM 548 C CA . ASN A 1 73 ? -6.170 -12.054 1.508 1.00 92.31 73 ASN A CA 1
ATOM 549 C C . ASN A 1 73 ? -7.589 -12.549 1.839 1.00 92.31 73 ASN A C 1
ATOM 551 O O . ASN A 1 73 ? -8.368 -11.875 2.515 1.00 92.31 73 ASN A O 1
ATOM 555 N N . ASP A 1 74 ? -7.912 -13.770 1.415 1.00 91.56 74 ASP A N 1
ATOM 556 C CA . ASP A 1 74 ? -9.243 -14.360 1.623 1.00 91.56 74 ASP A CA 1
ATOM 557 C C . ASP A 1 74 ? -9.607 -14.579 3.099 1.00 91.56 74 ASP A C 1
ATOM 559 O O . ASP A 1 74 ? -10.783 -14.701 3.435 1.00 91.56 74 ASP A O 1
ATOM 563 N N . LYS A 1 75 ? -8.616 -14.581 4.000 1.00 91.25 75 LYS A N 1
ATOM 564 C CA . LYS A 1 75 ? -8.825 -14.652 5.454 1.00 91.25 75 LYS A CA 1
ATOM 565 C C . LYS A 1 75 ? -9.096 -13.279 6.086 1.00 91.25 75 LYS A C 1
ATOM 567 O O . LYS A 1 75 ? -9.306 -13.207 7.291 1.00 91.25 75 LYS A O 1
ATOM 572 N N . GLY A 1 76 ? -9.088 -12.200 5.300 1.00 90.31 76 GLY A N 1
ATOM 573 C CA . GLY A 1 76 ? -9.298 -10.831 5.776 1.00 90.31 76 GLY A CA 1
ATOM 574 C C . GLY A 1 76 ? -8.050 -10.167 6.363 1.00 90.31 76 GLY A C 1
ATOM 575 O O . GLY A 1 76 ? -8.165 -9.086 6.941 1.00 90.31 76 GLY A O 1
ATOM 576 N N . ASN A 1 77 ? -6.868 -10.774 6.209 1.00 93.75 77 ASN A N 1
ATOM 577 C CA . ASN A 1 77 ? -5.619 -10.184 6.680 1.00 93.75 77 ASN A CA 1
ATOM 578 C C . ASN A 1 77 ? -5.130 -9.142 5.676 1.00 93.75 77 ASN A C 1
ATOM 580 O O . ASN A 1 77 ? -4.984 -9.447 4.489 1.00 93.75 77 ASN A O 1
ATOM 584 N N . ALA A 1 78 ? -4.818 -7.947 6.169 1.00 96.56 78 ALA A N 1
ATOM 585 C CA . ALA A 1 78 ? -4.075 -6.956 5.409 1.00 96.56 78 ALA A CA 1
ATOM 586 C C . ALA A 1 78 ? -2.619 -7.409 5.238 1.00 96.56 78 ALA A C 1
ATOM 588 O O . ALA A 1 78 ? -1.964 -7.816 6.198 1.00 96.56 78 ALA A O 1
ATOM 589 N N . ILE A 1 79 ? -2.124 -7.338 4.009 1.00 96.31 79 ILE A N 1
ATOM 590 C CA . ILE A 1 79 ? -0.762 -7.689 3.622 1.00 96.31 79 ILE A CA 1
ATOM 591 C C . ILE A 1 79 ? -0.094 -6.426 3.092 1.00 96.31 79 ILE A C 1
ATOM 593 O O . ILE A 1 79 ? -0.634 -5.763 2.207 1.00 96.31 79 ILE A O 1
ATOM 597 N N . ILE A 1 80 ? 1.084 -6.122 3.634 1.00 97.00 80 ILE A N 1
ATOM 598 C CA . ILE A 1 80 ? 1.966 -5.049 3.175 1.00 97.00 80 ILE A CA 1
ATOM 599 C C . ILE A 1 80 ? 3.312 -5.698 2.853 1.00 97.00 80 ILE A C 1
ATOM 601 O O . ILE A 1 80 ? 3.887 -6.375 3.706 1.00 97.00 80 ILE A O 1
ATOM 605 N N . LYS A 1 81 ? 3.792 -5.521 1.622 1.00 95.38 81 LYS A N 1
ATOM 606 C CA . LYS A 1 81 ? 5.071 -6.049 1.140 1.00 95.38 81 LYS A CA 1
ATOM 607 C C . LYS A 1 81 ? 5.943 -4.933 0.573 1.00 95.38 81 LYS A C 1
ATOM 609 O O . LYS A 1 81 ? 5.445 -3.898 0.139 1.00 95.38 81 LYS A O 1
ATOM 614 N N . VAL A 1 82 ? 7.243 -5.202 0.530 1.00 92.38 82 VAL A N 1
ATOM 615 C CA . VAL A 1 82 ? 8.186 -4.501 -0.349 1.00 92.38 82 VAL A CA 1
ATOM 616 C C . VAL A 1 82 ? 8.260 -5.219 -1.696 1.00 92.38 82 VAL A C 1
ATOM 618 O O . VAL A 1 82 ? 7.893 -6.393 -1.790 1.00 92.38 82 VAL A O 1
ATOM 621 N N . ASP A 1 83 ? 8.737 -4.521 -2.723 1.00 91.06 83 ASP A N 1
ATOM 622 C CA . ASP A 1 83 ? 9.094 -5.153 -3.991 1.00 91.06 83 ASP A CA 1
ATOM 623 C C . ASP A 1 83 ? 10.304 -6.076 -3.782 1.00 91.06 83 ASP A C 1
ATOM 625 O O . ASP A 1 83 ? 11.364 -5.648 -3.323 1.00 91.06 83 ASP A O 1
ATOM 629 N N . ASP A 1 84 ? 10.109 -7.358 -4.080 1.00 90.38 84 ASP A N 1
ATOM 630 C CA . ASP A 1 84 ? 11.090 -8.437 -3.967 1.00 90.38 84 ASP A CA 1
ATOM 631 C C . ASP A 1 84 ? 11.508 -8.999 -5.339 1.00 90.38 84 ASP A C 1
ATOM 633 O O . ASP A 1 84 ? 12.194 -10.019 -5.416 1.00 90.38 84 ASP A O 1
ATOM 637 N N . THR A 1 85 ? 11.116 -8.332 -6.428 1.00 88.44 85 THR A N 1
ATOM 638 C CA . THR A 1 85 ? 11.303 -8.809 -7.805 1.00 88.44 85 THR A CA 1
ATOM 639 C C . THR A 1 85 ? 12.253 -7.945 -8.623 1.00 88.44 85 THR A C 1
ATOM 641 O O . THR A 1 85 ? 12.922 -8.453 -9.527 1.00 88.44 85 THR A O 1
ATOM 644 N N . THR A 1 86 ? 12.347 -6.649 -8.318 1.00 82.31 86 THR A N 1
ATOM 645 C CA . THR A 1 86 ? 13.210 -5.735 -9.064 1.00 82.31 86 THR A CA 1
ATOM 646 C C . THR A 1 86 ? 14.646 -5.773 -8.551 1.00 82.31 86 THR A C 1
ATOM 648 O O . THR A 1 86 ? 14.942 -5.657 -7.360 1.00 82.31 86 THR A O 1
ATOM 651 N N . ALA A 1 87 ? 15.591 -5.933 -9.479 1.00 73.81 87 ALA A N 1
ATOM 652 C CA . ALA A 1 87 ? 16.997 -5.773 -9.156 1.00 73.81 87 ALA A CA 1
ATOM 653 C C . ALA A 1 87 ? 17.280 -4.288 -8.910 1.00 73.81 87 ALA A C 1
ATOM 655 O O . ALA A 1 87 ? 17.078 -3.452 -9.793 1.00 73.81 87 ALA A O 1
ATOM 656 N N . LEU A 1 88 ? 17.812 -3.963 -7.732 1.00 65.12 88 LEU A N 1
ATOM 657 C CA . LEU A 1 88 ? 18.335 -2.628 -7.464 1.00 65.12 88 LEU A CA 1
ATOM 658 C C . LEU A 1 88 ? 19.413 -2.324 -8.507 1.00 65.12 88 LEU A C 1
ATOM 660 O O . LEU A 1 88 ? 20.368 -3.092 -8.653 1.00 65.12 88 LEU A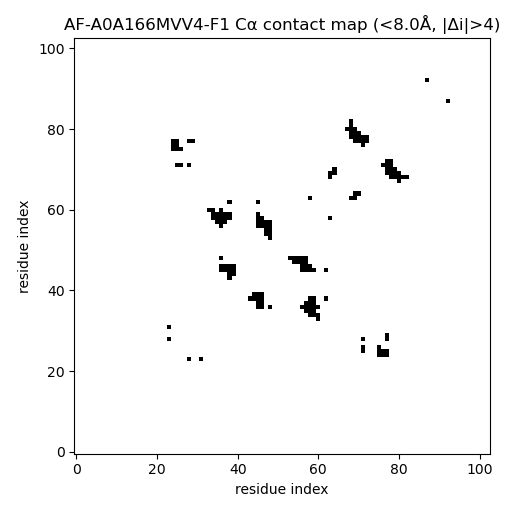 O 1
ATOM 664 N N . CYS A 1 89 ? 19.248 -1.227 -9.250 1.00 53.50 89 CYS A N 1
ATOM 665 C CA . CYS A 1 89 ? 20.180 -0.843 -10.304 1.00 53.50 89 CYS A CA 1
ATOM 666 C C . CYS A 1 89 ? 21.634 -0.930 -9.797 1.00 53.50 89 CYS A C 1
ATOM 668 O O . CYS A 1 89 ? 21.967 -0.448 -8.708 1.00 53.50 89 CYS A O 1
ATOM 670 N N . LYS A 1 90 ? 22.508 -1.571 -10.585 1.00 47.72 90 LYS A N 1
ATOM 671 C CA . LYS A 1 90 ? 23.903 -1.900 -10.229 1.00 47.72 90 LYS A CA 1
ATOM 672 C C . LYS A 1 90 ? 24.714 -0.679 -9.762 1.00 47.72 90 LYS A C 1
ATOM 674 O O . LYS A 1 90 ? 25.633 -0.823 -8.959 1.00 47.72 90 LYS A O 1
ATOM 679 N N . THR A 1 91 ? 24.366 0.520 -10.229 1.00 53.16 91 THR A N 1
ATOM 680 C CA . THR A 1 91 ? 24.988 1.788 -9.816 1.00 53.16 91 THR A CA 1
ATOM 681 C C . THR A 1 91 ? 24.676 2.144 -8.360 1.00 53.16 91 THR A C 1
ATOM 683 O O . THR A 1 91 ? 25.591 2.497 -7.617 1.00 53.16 91 THR A O 1
ATOM 686 N N . ASN A 1 92 ? 23.435 1.945 -7.904 1.00 56.59 92 ASN A N 1
ATOM 687 C CA . ASN A 1 92 ? 23.046 2.151 -6.504 1.00 56.59 92 ASN A CA 1
ATOM 688 C C . ASN A 1 92 ? 23.670 1.095 -5.585 1.00 56.59 92 ASN A C 1
ATOM 690 O O . ASN A 1 92 ? 23.981 1.372 -4.433 1.00 56.59 92 ASN A O 1
ATOM 694 N N . TRP A 1 93 ? 23.900 -0.128 -6.070 1.00 54.59 93 TRP A N 1
ATOM 695 C CA . TRP A 1 93 ? 24.637 -1.148 -5.315 1.00 54.59 93 TRP A CA 1
ATOM 696 C C . TRP A 1 93 ? 26.108 -0.770 -5.069 1.00 54.59 93 TRP A C 1
ATOM 698 O O . TRP A 1 93 ? 26.584 -0.875 -3.940 1.00 54.59 93 TRP A O 1
ATOM 708 N N . ASN A 1 94 ? 26.820 -0.294 -6.096 1.00 54.84 94 ASN A N 1
ATOM 709 C CA . ASN A 1 94 ? 28.234 0.072 -5.960 1.00 54.84 94 ASN A CA 1
ATOM 710 C C . ASN A 1 94 ? 28.439 1.315 -5.079 1.00 54.84 94 ASN A C 1
ATOM 712 O O . ASN A 1 94 ? 29.334 1.298 -4.238 1.00 54.84 94 ASN A O 1
ATOM 716 N N . ARG A 1 95 ? 27.568 2.331 -5.192 1.00 60.09 95 ARG A N 1
ATOM 717 C CA . ARG A 1 95 ? 27.547 3.497 -4.285 1.00 60.09 95 ARG A CA 1
ATOM 718 C C . ARG A 1 95 ? 27.372 3.083 -2.817 1.00 60.09 95 ARG A C 1
ATOM 720 O O . ARG A 1 95 ? 28.069 3.564 -1.935 1.00 60.09 95 ARG A O 1
ATOM 727 N N . ARG A 1 96 ? 26.492 2.114 -2.553 1.00 60.03 96 ARG A N 1
ATOM 728 C CA . ARG A 1 96 ? 26.230 1.611 -1.194 1.00 60.03 96 ARG A CA 1
ATOM 729 C C . ARG A 1 96 ? 27.388 0.828 -0.584 1.00 60.03 96 ARG A C 1
ATOM 731 O O . ARG A 1 96 ? 27.507 0.794 0.638 1.00 60.03 96 ARG A O 1
ATOM 738 N N . LYS A 1 97 ? 28.229 0.179 -1.397 1.00 57.19 97 LYS A N 1
ATOM 739 C CA . LYS A 1 97 ? 29.452 -0.451 -0.883 1.00 57.19 97 LYS A CA 1
ATOM 740 C C . LYS A 1 97 ? 30.499 0.580 -0.472 1.00 57.19 97 LYS A C 1
ATOM 742 O O . LYS A 1 97 ? 31.153 0.330 0.531 1.00 57.19 97 LYS A O 1
ATOM 747 N N . SER A 1 98 ? 30.640 1.689 -1.203 1.00 57.16 98 SER A N 1
ATOM 748 C CA . SER A 1 98 ? 31.595 2.741 -0.832 1.00 57.16 98 SER A CA 1
ATOM 749 C C . SER A 1 98 ? 31.128 3.530 0.393 1.00 57.16 98 SER A C 1
ATOM 751 O O . SER A 1 98 ? 31.875 3.690 1.342 1.00 57.16 98 SER A O 1
ATOM 753 N N . GLU A 1 99 ? 29.853 3.922 0.463 1.00 57.78 99 GLU A N 1
ATOM 754 C CA . GLU A 1 99 ? 29.337 4.671 1.625 1.00 57.78 99 GLU A CA 1
ATOM 755 C C . GLU A 1 99 ? 29.400 3.868 2.935 1.00 57.78 99 GLU A C 1
ATOM 757 O O . GLU A 1 99 ? 29.575 4.441 4.004 1.00 57.78 99 GLU A O 1
ATOM 762 N N . LYS A 1 100 ? 29.286 2.534 2.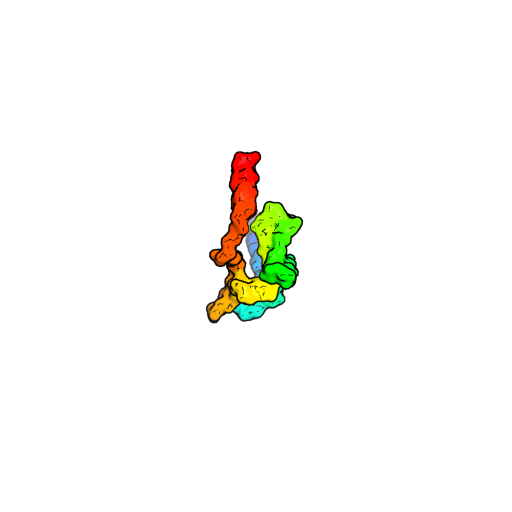864 1.00 56.66 100 LYS A N 1
ATOM 763 C CA . LYS A 1 100 ? 29.455 1.648 4.026 1.00 56.66 100 LYS A CA 1
ATOM 764 C C . LYS A 1 100 ? 30.906 1.265 4.319 1.00 56.66 100 LYS A C 1
ATOM 766 O O . LYS A 1 100 ? 31.149 0.732 5.394 1.00 56.66 100 LYS A O 1
ATOM 771 N N . SER A 1 101 ? 31.841 1.440 3.382 1.00 56.41 101 SER A N 1
ATOM 772 C CA . SER A 1 101 ? 33.271 1.233 3.660 1.00 56.41 101 SER A CA 1
ATOM 773 C C . SER A 1 101 ? 33.921 2.443 4.323 1.00 56.41 101 SER A C 1
ATOM 775 O O . SER A 1 101 ? 34.994 2.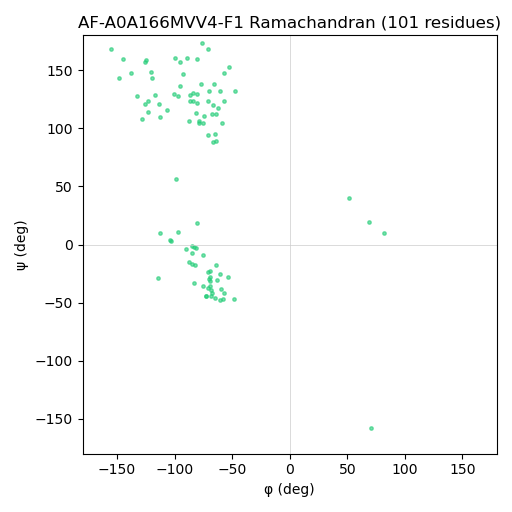300 4.902 1.00 56.41 101 SER A O 1
ATOM 777 N N . ASP A 1 102 ? 33.270 3.602 4.232 1.00 52.84 102 ASP A N 1
ATOM 778 C CA . ASP A 1 102 ? 33.808 4.892 4.662 1.00 52.84 102 ASP A CA 1
ATOM 779 C C . ASP A 1 102 ? 33.225 5.366 6.017 1.00 52.84 102 ASP A C 1
ATOM 781 O O . ASP A 1 102 ? 33.558 6.459 6.476 1.00 52.84 102 ASP A O 1
ATOM 785 N N . ALA A 1 103 ? 32.372 4.551 6.656 1.00 50.38 103 ALA A N 1
ATOM 786 C CA . ALA A 1 103 ? 31.755 4.772 7.972 1.00 50.38 103 ALA A CA 1
ATOM 787 C C . ALA A 1 103 ? 32.237 3.733 8.995 1.00 50.38 103 ALA A C 1
ATOM 789 O O . ALA A 1 103 ? 32.438 4.120 10.169 1.00 50.38 103 ALA A O 1
#

pLDDT: mean 80.43, std 15.31, range [39.44, 97.12]

Solvent-accessible surface area (backbone atoms only — not comparable to full-atom values): 6952 Å² total; per-residue (Å²): 140,84,83,85,81,82,81,80,80,71,82,80,74,78,78,80,81,84,77,87,87,76,86,78,60,39,89,58,36,65,76,82,54,86,58,87,23,48,68,40,78,92,76,76,36,56,34,73,43,84,89,52,98,58,98,46,61,36,48,20,60,71,54,24,47,75,73,60,27,42,47,55,49,99,88,37,48,80,44,81,54,77,88,87,79,75,78,74,57,70,67,63,53,54,53,52,54,52,62,64,72,77,109

Secondary structure (DSSP, 8-state):
-PPP------------PPP------GGGGGGG------EETTTTEEEE-SSSSSS-EEPPHHHHHHTTSEEE-TTS-EEE----SSPPPHHHHHHHHHHHH--

Radius of gyration: 26.48 Å; Cα contacts (8 Å, |Δi|>4): 85; chains: 1; bounding box: 48×28×95 Å

Sequence (103 aa):
KAAALLVVSAPLAHAASYNLLRYNAGKTFFDAFQYFGTYDTANNSPTPDFLNSGDDFLANRSYAMSAGLTTVNDKGNAIIKVDDTTALCKTNWNRRKSEKSDA

Organism: NCBI:txid1314781

Foldseek 3Di:
DDDDDDDPPDPPPPPDDDDDPDDQWAQCNCVVDAFPWDADPVVRDTDADPVDPDRDGGDGPVCCVVVVQWGQDPVTDTHHHDDPDDDDPVVVVVVVVVVVVVD